Protein AF-A0A7L4QVU1-F1 (afdb_monomer_lite)

Radius of gyration: 18.7 Å; chains: 1; bounding box: 44×32×54 Å

Sequence (161 aa):
MEEHNIVLDGDIIIGNHSDIRYGLITNSAILGERVEVTGDIKAGSDIRIDIWSHIGGTVKTKENAYIGEFVSIDGKLVVKGDLDIGNNVKINGGFEAKGWIVVRNPVPVIAYLFLYLTELLRMGKDEEVEKALSEMFDEEVETIGTTAMIIPNGSKISIDS

Secondary structure (DSSP, 8-state):
----EEE-SSEEEEESSEEE-SEEEESSEEEESSEEE-S-EEESS-EEE-SS-EESS-EEESS-EEE-TT-EESS-EE-SS-EEE-TT-EETT-EE-SS-EEE---HHHHHHHHHHHHHHHHTT-HHHHHHHHHHHH-SPP----SSEEEEESS-EE----

Foldseek 3Di:
DDQAEDAEAAEEEEEAAEEAAHEYHHAEYAEYHNYEYQEEYEHAEEYHDDDAYEYNYEYEYCEEYAHEECHEYCAEYEEEYEYEYEYNYYHNNYYDYNYYYHYDDCVVVVVVVVVVLVVCVVVVVVVVSVVVVCVVPVDDDDDGDPDYHYHDYPYYHDDDD

pLDDT: mean 87.17, std 12.87, range [48.88, 98.31]

Structure (mmCIF, N/CA/C/O backbone):
data_AF-A0A7L4QVU1-F1
#
_entry.id   AF-A0A7L4QVU1-F1
#
loop_
_atom_site.group_PDB
_atom_site.id
_atom_site.type_symbol
_atom_site.label_atom_id
_atom_site.label_alt_id
_atom_site.label_comp_id
_atom_site.label_asym_id
_atom_site.label_entity_id
_atom_site.label_seq_id
_atom_site.pdbx_PDB_ins_code
_atom_site.Cartn_x
_atom_site.Cartn_y
_atom_site.Cartn_z
_atom_site.occupancy
_atom_site.B_iso_or_equiv
_atom_site.auth_seq_id
_atom_site.auth_comp_id
_atom_site.auth_asym_id
_atom_site.auth_atom_id
_atom_site.pdbx_PDB_model_num
ATOM 1 N N . MET A 1 1 ? 15.926 3.327 -24.324 1.00 48.88 1 MET A N 1
ATOM 2 C CA . MET A 1 1 ? 15.264 3.674 -23.055 1.00 48.88 1 MET A CA 1
ATOM 3 C C . MET A 1 1 ? 15.995 2.891 -21.992 1.00 48.88 1 MET A C 1
ATOM 5 O O . MET A 1 1 ? 15.962 1.668 -22.049 1.00 48.88 1 MET A O 1
ATOM 9 N N . GLU A 1 2 ? 16.778 3.567 -21.160 1.00 50.75 2 GLU A N 1
ATOM 10 C CA . GLU A 1 2 ? 17.565 2.904 -20.120 1.00 50.75 2 GLU A CA 1
ATOM 11 C C . GLU A 1 2 ? 16.680 2.751 -18.881 1.00 50.75 2 GLU A C 1
ATOM 13 O O . GLU A 1 2 ? 16.186 3.736 -18.340 1.00 50.75 2 GLU A O 1
ATOM 18 N N . GLU A 1 3 ? 16.417 1.511 -18.466 1.00 55.44 3 GLU A N 1
ATOM 19 C CA . GLU A 1 3 ? 15.718 1.237 -17.209 1.00 55.44 3 GLU A CA 1
ATOM 20 C C . GLU A 1 3 ? 16.677 1.496 -16.033 1.00 55.44 3 GLU A C 1
ATOM 22 O O . GLU A 1 3 ? 17.380 0.594 -15.566 1.00 55.44 3 GLU A O 1
ATOM 27 N N . HIS A 1 4 ? 16.707 2.728 -15.527 1.00 81.81 4 HIS A N 1
ATOM 28 C CA . HIS A 1 4 ? 17.345 3.001 -14.245 1.00 81.81 4 HIS A CA 1
ATOM 29 C C . HIS A 1 4 ? 16.473 2.410 -13.122 1.00 81.81 4 HIS A C 1
ATOM 31 O O . HIS A 1 4 ? 15.331 2.825 -12.920 1.00 81.81 4 HIS A O 1
ATOM 37 N N . ASN A 1 5 ? 16.999 1.417 -12.402 1.00 89.25 5 ASN A N 1
ATOM 38 C CA . ASN A 1 5 ? 16.323 0.760 -11.281 1.00 89.25 5 ASN A CA 1
ATOM 39 C C . ASN A 1 5 ? 17.085 1.032 -9.973 1.00 89.25 5 ASN A C 1
ATOM 41 O O . ASN A 1 5 ? 18.312 0.935 -9.943 1.00 89.25 5 ASN A O 1
ATOM 45 N N . ILE A 1 6 ? 16.360 1.308 -8.890 1.00 91.25 6 ILE A N 1
ATOM 46 C CA . ILE A 1 6 ? 16.859 1.173 -7.517 1.00 91.25 6 ILE A CA 1
ATOM 47 C C . ILE A 1 6 ? 16.806 -0.320 -7.178 1.00 91.25 6 ILE A C 1
ATOM 49 O O . ILE A 1 6 ? 15.768 -0.952 -7.371 1.00 91.25 6 ILE A O 1
ATOM 53 N N . VAL A 1 7 ? 17.918 -0.886 -6.707 1.00 92.94 7 VAL A N 1
ATOM 54 C CA . VAL A 1 7 ? 18.039 -2.319 -6.395 1.00 92.94 7 VAL A CA 1
ATOM 55 C C . VAL A 1 7 ? 18.419 -2.495 -4.930 1.00 92.94 7 VAL A C 1
ATOM 57 O O . VAL A 1 7 ? 19.395 -1.907 -4.467 1.00 92.94 7 VAL A O 1
ATOM 60 N N . LEU A 1 8 ? 17.637 -3.300 -4.216 1.00 90.31 8 LEU A N 1
ATOM 61 C CA . LEU A 1 8 ? 17.771 -3.600 -2.795 1.00 90.31 8 LEU A CA 1
ATOM 62 C C . LEU A 1 8 ? 17.590 -5.108 -2.582 1.00 90.31 8 LEU A C 1
ATOM 64 O O . LEU A 1 8 ? 16.612 -5.682 -3.056 1.00 90.31 8 LEU A O 1
ATOM 68 N N . ASP A 1 9 ? 18.484 -5.738 -1.820 1.00 89.62 9 ASP A N 1
ATOM 69 C CA . ASP A 1 9 ? 18.274 -7.115 -1.338 1.00 89.62 9 ASP A CA 1
ATOM 70 C C . ASP A 1 9 ? 17.252 -7.171 -0.181 1.00 89.62 9 ASP A C 1
ATOM 72 O O . ASP A 1 9 ? 16.714 -8.230 0.132 1.00 89.62 9 ASP A O 1
ATOM 76 N N . GLY A 1 10 ? 16.998 -6.022 0.458 1.00 89.88 10 GLY A N 1
ATOM 77 C CA . GLY A 1 10 ? 16.023 -5.826 1.531 1.00 89.88 10 GLY A CA 1
ATOM 78 C C . GLY A 1 10 ? 14.779 -5.049 1.091 1.00 89.88 10 GLY A C 1
ATOM 79 O O . GLY A 1 10 ? 14.509 -4.880 -0.103 1.00 89.88 10 GLY A O 1
ATOM 80 N N . ASP A 1 11 ? 14.018 -4.583 2.076 1.00 93.00 11 ASP A N 1
ATOM 81 C CA . ASP A 1 11 ? 12.701 -3.961 1.894 1.00 93.00 11 ASP A CA 1
ATOM 82 C C . ASP A 1 11 ? 12.786 -2.465 1.540 1.00 93.00 11 ASP A C 1
ATOM 84 O O . ASP A 1 11 ? 13.792 -1.801 1.811 1.00 93.00 11 ASP A O 1
ATOM 88 N N . ILE A 1 12 ? 11.712 -1.907 0.971 1.00 93.50 12 ILE A N 1
ATOM 89 C CA . ILE A 1 12 ? 11.575 -0.464 0.720 1.00 93.50 12 ILE A CA 1
ATOM 90 C C . ILE A 1 12 ? 10.274 0.105 1.293 1.00 93.50 12 ILE A C 1
ATOM 92 O O . ILE A 1 12 ? 9.193 -0.455 1.114 1.00 93.50 12 ILE A O 1
ATOM 96 N N . ILE A 1 13 ? 10.383 1.260 1.951 1.00 94.00 13 ILE A N 1
ATOM 97 C CA . ILE A 1 13 ? 9.268 2.030 2.499 1.00 94.00 13 ILE A CA 1
ATOM 98 C C . ILE A 1 13 ? 9.347 3.461 1.963 1.00 94.00 13 ILE A C 1
ATOM 100 O O . ILE A 1 13 ? 10.340 4.160 2.162 1.00 94.00 13 ILE A O 1
ATOM 104 N N . ILE A 1 14 ? 8.292 3.908 1.288 1.00 92.81 14 ILE A N 1
ATOM 105 C CA . ILE A 1 14 ? 8.147 5.258 0.731 1.00 92.81 14 ILE A CA 1
ATOM 106 C C . ILE A 1 14 ? 6.959 5.917 1.434 1.00 92.81 14 ILE A C 1
ATOM 108 O O . ILE A 1 14 ? 5.887 5.325 1.473 1.00 92.81 14 ILE A O 1
ATOM 112 N N . GLY A 1 15 ? 7.130 7.122 1.981 1.00 75.50 15 GLY A N 1
ATOM 113 C CA . GLY A 1 15 ? 6.094 7.815 2.750 1.00 75.50 15 GLY A CA 1
ATOM 114 C C . GLY A 1 15 ? 6.205 9.333 2.648 1.00 75.50 15 GLY A C 1
ATOM 115 O O . GLY A 1 15 ? 7.208 9.877 3.084 1.00 75.50 15 GLY A O 1
ATOM 116 N N . ASN A 1 16 ? 5.163 9.996 2.130 1.00 68.31 16 ASN A N 1
ATOM 117 C CA . ASN A 1 16 ? 4.981 11.455 1.987 1.00 68.31 16 ASN A CA 1
ATOM 118 C C . ASN A 1 16 ? 6.072 12.243 1.230 1.00 68.31 16 ASN A C 1
ATOM 120 O O . ASN A 1 16 ? 7.265 12.069 1.406 1.00 68.31 16 ASN A O 1
ATOM 124 N N . HIS A 1 17 ? 5.734 13.310 0.506 1.00 73.81 17 HIS A N 1
ATOM 125 C CA . HIS A 1 17 ? 4.890 13.279 -0.685 1.00 73.81 17 HIS A CA 1
ATOM 126 C C . HIS A 1 17 ? 5.874 13.227 -1.863 1.00 73.81 17 HIS A C 1
ATOM 128 O O . HIS A 1 17 ? 6.725 14.114 -1.937 1.00 73.81 17 HIS A O 1
ATOM 134 N N . SER A 1 18 ? 5.822 12.192 -2.704 1.00 73.81 18 SER A N 1
ATOM 135 C CA . SER A 1 18 ? 7.035 11.626 -3.320 1.00 73.81 18 SER A CA 1
ATOM 136 C C . SER A 1 18 ? 6.951 11.445 -4.839 1.00 73.81 18 SER A C 1
ATOM 138 O O . SER A 1 18 ? 5.988 10.872 -5.320 1.00 73.81 18 SER A O 1
ATOM 140 N N . ASP A 1 19 ? 7.991 11.820 -5.591 1.00 74.44 19 ASP A N 1
ATOM 141 C CA . ASP A 1 19 ? 8.155 11.504 -7.032 1.00 74.44 19 ASP A CA 1
ATOM 142 C C . ASP A 1 19 ? 9.472 10.738 -7.269 1.00 74.44 19 ASP A C 1
ATOM 144 O O . ASP A 1 19 ? 10.543 11.245 -6.945 1.00 74.44 19 ASP A O 1
ATOM 148 N N . ILE A 1 20 ? 9.417 9.506 -7.783 1.00 80.75 20 ILE A N 1
ATOM 149 C CA . ILE A 1 20 ? 10.547 8.568 -7.878 1.00 80.75 20 ILE A CA 1
ATOM 150 C C . ILE A 1 20 ? 10.666 8.032 -9.311 1.00 80.75 20 ILE A C 1
ATOM 152 O O . ILE A 1 20 ? 9.994 7.084 -9.719 1.00 80.75 20 ILE A O 1
ATOM 156 N N . ARG A 1 21 ? 11.574 8.619 -10.097 1.00 83.62 21 ARG A N 1
ATOM 157 C CA . ARG A 1 21 ? 11.677 8.384 -11.553 1.00 83.62 21 ARG A CA 1
ATOM 158 C C . ARG A 1 21 ? 12.520 7.169 -11.959 1.00 83.62 21 ARG A C 1
ATOM 160 O O . ARG A 1 21 ? 13.238 7.197 -12.955 1.00 83.62 21 ARG A O 1
ATOM 167 N N . TYR A 1 22 ? 12.441 6.112 -11.156 1.00 88.25 22 TYR A N 1
ATOM 168 C CA . TYR A 1 22 ? 13.204 4.869 -11.285 1.00 88.25 22 TYR A CA 1
ATOM 169 C C . TYR A 1 22 ? 12.265 3.665 -11.183 1.00 88.25 22 TYR A C 1
ATOM 171 O O . TYR A 1 22 ? 11.200 3.746 -10.572 1.00 88.25 22 TYR A O 1
ATOM 179 N N . GLY A 1 23 ? 12.678 2.524 -11.738 1.00 92.25 23 GLY A N 1
ATOM 180 C CA . GLY A 1 23 ? 12.110 1.234 -11.340 1.00 92.25 23 GLY A CA 1
ATOM 181 C C . GLY A 1 23 ? 12.582 0.826 -9.940 1.00 92.25 23 GLY A C 1
ATOM 182 O O . GLY A 1 23 ? 13.614 1.301 -9.467 1.00 92.25 23 GLY A O 1
ATOM 183 N N . LEU A 1 24 ? 11.844 -0.062 -9.277 1.00 95.19 24 LEU A N 1
ATOM 184 C CA . LEU A 1 24 ? 12.165 -0.587 -7.948 1.00 95.19 24 LEU A CA 1
ATOM 185 C C . LEU A 1 24 ? 12.344 -2.107 -8.025 1.00 95.19 24 LEU A C 1
ATOM 187 O O . LEU A 1 24 ? 11.449 -2.811 -8.492 1.00 95.19 24 LEU A O 1
ATOM 191 N N . ILE A 1 25 ? 13.475 -2.618 -7.541 1.00 95.94 25 ILE A N 1
ATOM 192 C CA . ILE A 1 25 ? 13.756 -4.049 -7.370 1.00 95.94 25 ILE A CA 1
ATOM 193 C C . ILE A 1 25 ? 14.123 -4.264 -5.898 1.00 95.94 25 ILE A C 1
ATOM 195 O O . ILE A 1 25 ? 15.078 -3.665 -5.413 1.00 95.94 25 ILE A O 1
ATOM 199 N N . THR A 1 26 ? 13.333 -5.056 -5.173 1.00 95.31 26 THR A N 1
ATOM 200 C CA . THR A 1 26 ? 13.347 -5.094 -3.695 1.00 95.31 26 THR A CA 1
ATOM 201 C C . THR A 1 26 ? 12.809 -6.426 -3.161 1.00 95.31 26 THR A C 1
ATOM 203 O O . THR A 1 26 ? 12.216 -7.199 -3.921 1.00 95.31 26 THR A O 1
ATOM 206 N N . ASN A 1 27 ? 12.989 -6.707 -1.867 1.00 94.81 27 ASN A N 1
ATOM 207 C CA . ASN A 1 27 ? 12.311 -7.815 -1.196 1.00 94.81 27 ASN A CA 1
ATOM 208 C C . ASN A 1 27 ? 10.800 -7.537 -1.082 1.00 94.81 27 ASN A C 1
ATOM 210 O O . ASN A 1 27 ? 10.055 -8.012 -1.936 1.00 94.81 27 ASN A O 1
ATOM 214 N N . SER A 1 28 ? 10.343 -6.744 -0.109 1.00 94.50 28 SER A N 1
ATOM 215 C CA . SER A 1 28 ? 8.961 -6.237 -0.034 1.00 94.50 28 SER A CA 1
ATOM 216 C C . SER A 1 28 ? 8.899 -4.717 -0.229 1.00 94.50 28 SER A C 1
ATOM 218 O O . SER A 1 28 ? 9.895 -4.016 -0.040 1.00 94.50 28 SER A O 1
ATOM 220 N N . ALA A 1 29 ? 7.734 -4.195 -0.629 1.00 95.25 29 ALA A N 1
ATOM 221 C CA . ALA A 1 29 ? 7.544 -2.763 -0.877 1.00 95.25 29 ALA A CA 1
ATOM 222 C C . ALA A 1 29 ? 6.289 -2.203 -0.195 1.00 95.25 29 ALA A C 1
ATOM 224 O O . ALA A 1 29 ? 5.188 -2.711 -0.400 1.00 95.25 29 ALA A O 1
ATOM 225 N N . ILE A 1 30 ? 6.449 -1.108 0.551 1.00 95.62 30 ILE A N 1
ATOM 226 C CA . ILE A 1 30 ? 5.367 -0.358 1.200 1.00 95.62 30 ILE A CA 1
ATOM 227 C C . ILE A 1 30 ? 5.405 1.087 0.686 1.00 95.62 30 ILE A C 1
ATOM 229 O O . ILE A 1 30 ? 6.362 1.818 0.929 1.00 95.62 30 ILE A O 1
ATOM 233 N N . LEU A 1 31 ? 4.380 1.505 -0.055 1.00 95.12 31 LEU A N 1
ATOM 234 C CA . LEU A 1 31 ? 4.253 2.844 -0.639 1.00 95.12 31 LEU A CA 1
ATOM 235 C C . LEU A 1 31 ? 3.112 3.609 0.049 1.00 95.12 31 LEU A C 1
ATOM 237 O O . LEU A 1 31 ? 2.016 3.070 0.207 1.00 95.12 31 LEU A O 1
ATOM 241 N N . GLY A 1 32 ? 3.378 4.860 0.431 1.00 83.44 32 GLY A N 1
ATOM 242 C CA . GLY A 1 32 ? 2.496 5.717 1.221 1.00 83.44 32 GLY A CA 1
ATOM 243 C C . GLY A 1 32 ? 2.596 7.207 0.867 1.00 83.44 32 GLY A C 1
ATOM 244 O O . GLY A 1 32 ? 3.667 7.736 0.578 1.00 83.44 32 GLY A O 1
ATOM 245 N N . GLU A 1 33 ? 1.457 7.896 0.953 1.00 75.06 33 GLU A N 1
ATOM 246 C CA . GLU A 1 33 ? 1.259 9.350 0.809 1.00 75.06 33 GLU A CA 1
ATOM 247 C C . GLU A 1 33 ? 1.876 10.036 -0.432 1.00 75.06 33 GLU A C 1
ATOM 249 O O . GLU A 1 33 ? 3.037 10.437 -0.452 1.00 75.06 33 GLU A O 1
ATOM 254 N N . ARG A 1 34 ? 1.016 10.313 -1.423 1.00 71.62 34 ARG A N 1
ATOM 255 C CA . ARG A 1 34 ? 1.267 11.053 -2.678 1.00 71.62 34 ARG A CA 1
ATOM 256 C C . ARG A 1 34 ? 2.485 10.569 -3.473 1.00 71.62 34 ARG A C 1
ATOM 258 O O . ARG A 1 34 ? 3.326 11.382 -3.843 1.00 71.62 34 ARG A O 1
ATOM 265 N N . VAL A 1 35 ? 2.579 9.264 -3.717 1.00 77.06 35 VAL A N 1
ATOM 266 C CA . VAL A 1 35 ? 3.679 8.665 -4.486 1.00 77.06 35 VAL A CA 1
ATOM 267 C C . VAL A 1 35 ? 3.408 8.711 -5.993 1.00 77.06 35 VAL A C 1
ATOM 269 O O . VAL A 1 35 ? 2.359 8.267 -6.453 1.00 77.06 35 VAL A O 1
ATOM 272 N N . GLU A 1 36 ? 4.392 9.156 -6.764 1.00 80.50 36 GLU A N 1
ATOM 273 C CA . GLU A 1 36 ? 4.522 8.966 -8.207 1.00 80.50 36 GLU A CA 1
ATOM 274 C C . GLU A 1 36 ? 5.780 8.117 -8.478 1.00 80.50 36 GLU A C 1
ATOM 276 O O . GLU A 1 36 ? 6.863 8.454 -8.005 1.00 80.50 36 GLU A O 1
ATOM 281 N N . VAL A 1 37 ? 5.661 6.989 -9.187 1.00 93.44 37 VAL A N 1
ATOM 282 C CA . VAL A 1 37 ? 6.794 6.125 -9.587 1.00 93.44 37 VAL A CA 1
ATOM 283 C C . VAL A 1 37 ? 6.707 5.866 -11.083 1.00 93.44 37 VAL A C 1
ATOM 285 O O . VAL A 1 37 ? 5.763 5.226 -11.534 1.00 93.44 37 VAL A O 1
ATOM 288 N N . THR A 1 38 ? 7.677 6.316 -11.880 1.00 91.88 38 THR A N 1
ATOM 289 C CA . THR A 1 38 ? 7.582 6.167 -13.349 1.00 91.88 38 THR A CA 1
ATOM 290 C C . THR A 1 38 ? 8.021 4.796 -13.866 1.00 91.88 38 THR A C 1
ATOM 292 O O . TH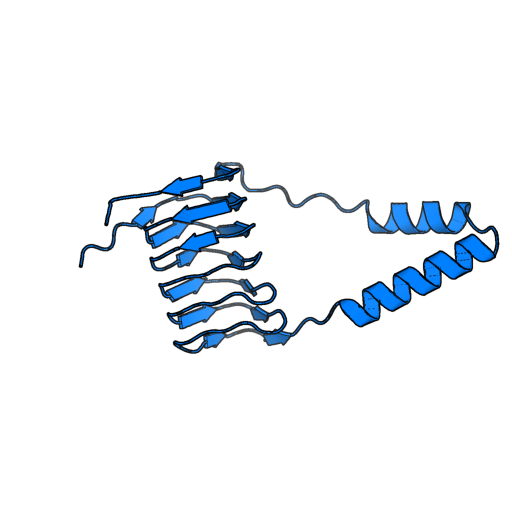R A 1 38 ? 7.654 4.421 -14.979 1.00 91.88 38 THR A O 1
ATOM 295 N N . GLY A 1 39 ? 8.803 4.044 -13.086 1.00 91.62 39 GLY A N 1
ATOM 296 C CA . GLY A 1 39 ? 9.356 2.751 -13.487 1.00 91.62 39 GLY A CA 1
ATOM 297 C C . GLY A 1 39 ? 8.543 1.527 -13.051 1.00 91.62 39 GLY A C 1
ATOM 298 O O . GLY A 1 39 ? 7.550 1.610 -12.332 1.00 91.62 39 GLY A O 1
ATOM 299 N N . ASP A 1 40 ? 8.995 0.356 -13.502 1.00 95.38 40 ASP A N 1
ATOM 300 C CA . ASP A 1 40 ? 8.493 -0.953 -13.068 1.00 95.38 40 ASP A CA 1
ATOM 301 C C . ASP A 1 40 ? 8.770 -1.191 -11.570 1.00 95.38 40 ASP A C 1
ATOM 303 O O . ASP A 1 40 ? 9.886 -0.952 -11.113 1.00 95.38 40 ASP A O 1
ATOM 307 N N . ILE A 1 41 ? 7.816 -1.764 -10.830 1.00 97.25 41 ILE A N 1
ATOM 308 C CA . ILE A 1 41 ? 8.024 -2.228 -9.445 1.00 97.25 41 ILE A CA 1
ATOM 309 C C . ILE A 1 41 ? 8.079 -3.757 -9.448 1.00 97.25 41 ILE A C 1
ATOM 311 O O . ILE A 1 41 ? 7.168 -4.411 -9.953 1.00 97.25 41 ILE A O 1
ATOM 315 N N . LYS A 1 42 ? 9.151 -4.338 -8.906 1.00 97.44 42 LYS A N 1
ATOM 316 C CA . LYS A 1 42 ? 9.465 -5.774 -8.933 1.00 97.44 42 LYS A CA 1
ATOM 317 C C . LYS A 1 42 ? 9.864 -6.232 -7.519 1.00 97.44 42 LYS A C 1
ATOM 319 O O . LYS A 1 42 ? 11.022 -6.094 -7.129 1.00 97.44 42 LYS A O 1
ATOM 324 N N . ALA A 1 43 ? 8.915 -6.779 -6.763 1.00 96.81 43 ALA A N 1
ATOM 325 C CA . ALA A 1 43 ? 9.144 -7.298 -5.413 1.00 96.81 43 ALA A CA 1
ATOM 326 C C . ALA A 1 43 ? 9.371 -8.822 -5.403 1.00 96.81 43 ALA A C 1
ATOM 328 O O . ALA A 1 43 ? 8.744 -9.575 -6.158 1.00 96.81 43 ALA A O 1
ATOM 329 N N . GLY A 1 44 ? 10.274 -9.280 -4.535 1.00 95.19 44 GLY A N 1
ATOM 330 C CA . GLY A 1 44 ? 10.478 -10.694 -4.214 1.00 95.19 44 GLY A CA 1
ATOM 331 C C . GLY A 1 44 ? 9.438 -11.271 -3.247 1.00 95.19 44 GLY A C 1
ATOM 332 O O . GLY A 1 44 ? 9.275 -12.486 -3.230 1.00 95.19 44 GLY A O 1
ATOM 333 N N . SER A 1 45 ? 8.750 -10.401 -2.509 1.00 95.06 45 SER A N 1
ATOM 334 C CA . SER A 1 45 ? 7.737 -10.648 -1.481 1.00 95.06 45 SER A CA 1
ATOM 335 C C . SER A 1 45 ? 6.569 -9.651 -1.664 1.00 95.06 45 SER A C 1
ATOM 337 O O . SER A 1 45 ? 6.386 -9.104 -2.757 1.00 95.06 45 SER A O 1
ATOM 339 N N . ASP A 1 46 ? 5.762 -9.423 -0.630 1.00 96.31 46 ASP A N 1
ATOM 340 C CA . ASP A 1 46 ? 4.538 -8.614 -0.665 1.00 96.31 46 ASP A CA 1
ATOM 341 C C . ASP A 1 46 ? 4.727 -7.154 -1.137 1.00 96.31 46 ASP A C 1
ATOM 343 O O . ASP A 1 46 ? 5.772 -6.522 -0.947 1.00 96.31 46 ASP A O 1
ATOM 347 N N . ILE A 1 47 ? 3.659 -6.596 -1.718 1.00 97.81 47 ILE A N 1
ATOM 348 C CA . ILE A 1 47 ? 3.539 -5.179 -2.098 1.00 97.81 47 ILE A CA 1
ATOM 349 C C . ILE A 1 47 ? 2.312 -4.550 -1.422 1.00 97.81 47 ILE A C 1
ATOM 351 O O . ILE A 1 47 ? 1.213 -5.093 -1.500 1.00 97.81 47 ILE A O 1
ATOM 355 N N . ARG A 1 48 ? 2.473 -3.371 -0.813 1.00 97.25 48 ARG A N 1
ATOM 356 C CA . ARG A 1 48 ? 1.415 -2.563 -0.176 1.00 97.25 48 ARG A CA 1
ATOM 357 C C . ARG A 1 48 ? 1.483 -1.127 -0.746 1.00 97.25 48 ARG A C 1
ATOM 359 O O . ARG A 1 48 ? 2.564 -0.546 -0.731 1.00 97.25 48 ARG A O 1
ATOM 366 N N . ILE A 1 49 ? 0.397 -0.558 -1.295 1.00 96.94 49 ILE A N 1
ATOM 367 C CA . ILE A 1 49 ? 0.409 0.769 -1.976 1.00 96.94 49 ILE A CA 1
ATOM 368 C C . ILE A 1 49 ? -0.820 1.630 -1.638 1.00 96.94 49 ILE A C 1
ATOM 370 O O . ILE A 1 49 ? -1.931 1.235 -1.976 1.00 96.94 49 ILE A O 1
ATOM 374 N N . ASP A 1 50 ? -0.611 2.847 -1.116 1.00 89.06 50 ASP A N 1
ATOM 375 C CA . ASP A 1 50 ? -1.517 4.016 -1.247 1.00 89.06 50 ASP A CA 1
ATOM 376 C C . ASP A 1 50 ? -0.700 5.329 -1.033 1.00 89.06 50 ASP A C 1
ATOM 378 O O . ASP A 1 50 ? 0.520 5.275 -1.166 1.00 89.06 50 ASP A O 1
ATOM 382 N N . ILE A 1 51 ? -1.155 6.564 -0.756 1.00 78.50 51 ILE A N 1
ATOM 383 C CA . ILE A 1 51 ? -2.469 7.250 -0.755 1.00 78.50 51 ILE A CA 1
ATOM 384 C C . ILE A 1 51 ? -2.265 8.599 -1.474 1.00 78.50 51 ILE A C 1
ATOM 386 O O . ILE A 1 51 ? -1.625 9.495 -0.923 1.00 78.50 51 ILE A O 1
ATOM 390 N N . TRP A 1 52 ? -2.715 8.837 -2.703 1.00 73.62 52 TRP A N 1
ATOM 391 C CA . TRP A 1 52 ? -3.274 7.918 -3.701 1.00 73.62 52 TRP A CA 1
ATOM 392 C C . TRP A 1 52 ? -2.305 7.949 -4.881 1.00 73.62 52 TRP A C 1
ATOM 394 O O . TRP A 1 52 ? -2.030 9.020 -5.428 1.00 73.62 52 TRP A O 1
ATOM 404 N N . SER A 1 53 ? -1.701 6.807 -5.188 1.00 87.06 53 SER A N 1
ATOM 405 C CA . SER A 1 53 ? -0.424 6.765 -5.912 1.00 87.06 53 SER A CA 1
ATOM 406 C C . SER A 1 53 ? -0.581 6.618 -7.426 1.00 87.06 53 SER A C 1
ATOM 408 O O . SER A 1 53 ? -1.532 5.989 -7.894 1.00 87.06 53 SER A O 1
ATOM 410 N N . HIS A 1 54 ? 0.376 7.149 -8.192 1.00 96.56 54 HIS A N 1
ATOM 411 C CA . HIS A 1 54 ? 0.499 6.942 -9.639 1.00 96.56 54 HIS A CA 1
ATOM 412 C C . HIS A 1 54 ? 1.749 6.115 -9.966 1.00 96.56 54 HIS A C 1
ATOM 414 O O . HIS A 1 54 ? 2.862 6.512 -9.632 1.00 96.56 54 HIS A O 1
ATOM 420 N N . ILE A 1 55 ? 1.579 4.968 -10.626 1.00 97.00 55 ILE A N 1
ATOM 421 C CA . ILE A 1 55 ? 2.678 4.098 -11.059 1.00 97.00 55 ILE A CA 1
ATOM 422 C C . ILE A 1 55 ? 2.687 4.020 -12.591 1.00 97.00 55 ILE A C 1
ATOM 424 O O . ILE A 1 55 ? 1.821 3.380 -13.183 1.00 97.00 55 ILE A O 1
ATOM 428 N N . GLY A 1 56 ? 3.669 4.648 -13.238 1.00 94.50 56 GLY A N 1
ATOM 429 C CA . GLY A 1 56 ? 3.836 4.649 -14.697 1.00 94.50 56 GLY A CA 1
ATOM 430 C C . GLY A 1 56 ? 4.239 3.283 -15.274 1.00 94.50 56 GLY A C 1
ATOM 431 O O . GLY A 1 56 ? 3.885 2.946 -16.404 1.00 94.50 56 GLY A O 1
ATOM 432 N N . GLY A 1 57 ? 4.963 2.473 -14.496 1.00 94.00 57 GLY A N 1
ATOM 433 C CA . GLY A 1 57 ? 5.416 1.142 -14.901 1.00 94.00 57 GLY A CA 1
ATOM 434 C C . GLY A 1 57 ? 4.472 -0.003 -14.524 1.00 94.00 57 GLY A C 1
ATOM 435 O O . GLY A 1 57 ? 3.343 0.181 -14.072 1.00 94.00 57 GLY A O 1
ATOM 436 N N . THR A 1 58 ? 4.947 -1.234 -14.719 1.00 97.06 58 THR A N 1
ATOM 437 C CA . THR A 1 58 ? 4.252 -2.464 -14.319 1.00 97.06 58 THR A CA 1
ATOM 438 C C . THR A 1 58 ? 4.656 -2.885 -12.908 1.00 97.06 58 THR A C 1
ATOM 440 O O . THR A 1 58 ? 5.840 -3.059 -12.624 1.00 97.06 58 THR A O 1
ATOM 443 N N . VAL A 1 59 ? 3.667 -3.152 -12.057 1.00 98.25 59 VAL A N 1
ATOM 444 C CA . VAL A 1 59 ? 3.842 -3.685 -10.699 1.00 98.25 59 VAL A CA 1
ATOM 445 C C . VAL A 1 59 ? 3.831 -5.217 -10.735 1.00 98.25 59 VAL A C 1
ATOM 447 O O . VAL A 1 59 ? 2.939 -5.825 -11.330 1.00 98.25 59 VAL A O 1
ATOM 450 N N . LYS A 1 60 ? 4.828 -5.858 -10.117 1.00 98.25 60 LYS A N 1
ATOM 451 C CA . LYS A 1 60 ? 5.007 -7.316 -10.071 1.00 98.25 60 LYS A CA 1
ATOM 452 C C . LYS A 1 60 ? 5.449 -7.770 -8.678 1.00 98.25 60 LYS A C 1
ATOM 454 O O . LYS A 1 60 ? 6.460 -7.285 -8.178 1.00 98.25 60 LYS A O 1
ATOM 459 N N . THR A 1 61 ? 4.763 -8.756 -8.110 1.00 97.38 61 THR A N 1
ATOM 460 C CA . THR A 1 61 ? 5.175 -9.477 -6.890 1.00 97.38 61 THR A CA 1
ATOM 461 C C . THR A 1 61 ? 5.168 -10.993 -7.123 1.00 97.38 61 THR A C 1
ATOM 463 O O . THR A 1 61 ? 4.465 -11.493 -8.008 1.00 97.38 61 THR A O 1
ATOM 466 N N . LYS A 1 62 ? 5.985 -11.726 -6.355 1.00 97.19 62 LYS A N 1
ATOM 467 C CA . LYS A 1 62 ? 5.948 -13.197 -6.257 1.00 97.19 62 LYS A CA 1
ATOM 468 C C . LYS A 1 62 ? 4.990 -13.718 -5.182 1.00 97.19 62 LYS A C 1
ATOM 470 O O . LYS A 1 62 ? 4.657 -14.894 -5.228 1.00 97.19 62 LYS A O 1
ATOM 475 N N . GLU A 1 63 ? 4.540 -12.848 -4.288 1.00 96.94 63 GLU A N 1
ATOM 476 C CA . GLU A 1 63 ? 3.621 -13.157 -3.197 1.00 96.94 63 GLU A CA 1
ATOM 477 C C . GLU A 1 63 ? 2.383 -12.250 -3.346 1.00 96.94 63 GLU A C 1
ATOM 479 O O . GLU A 1 63 ? 1.822 -12.179 -4.451 1.00 96.94 63 GLU A O 1
ATOM 484 N N . ASN A 1 64 ? 1.932 -11.577 -2.285 1.00 97.50 64 ASN A N 1
ATOM 485 C CA . ASN A 1 64 ? 0.633 -10.903 -2.230 1.00 97.50 64 ASN A CA 1
ATOM 486 C C . ASN A 1 64 ? 0.714 -9.410 -2.580 1.00 97.50 64 ASN A C 1
ATOM 488 O O . ASN A 1 64 ? 1.762 -8.765 -2.482 1.00 97.50 64 ASN A O 1
ATOM 492 N N . ALA A 1 65 ? -0.420 -8.832 -2.975 1.00 97.62 65 ALA A N 1
ATOM 493 C CA . ALA A 1 65 ? -0.537 -7.401 -3.240 1.00 97.62 65 ALA A CA 1
ATOM 494 C C . ALA A 1 65 ? -1.741 -6.790 -2.518 1.00 97.62 65 ALA A C 1
ATOM 496 O O . ALA A 1 65 ? -2.853 -7.300 -2.616 1.00 97.62 65 ALA A O 1
ATOM 497 N N . TYR A 1 66 ? -1.519 -5.653 -1.863 1.00 96.62 66 TYR A N 1
ATOM 498 C CA . TYR A 1 66 ? -2.536 -4.840 -1.204 1.00 96.62 66 TYR A CA 1
ATOM 499 C C . TYR A 1 66 ? -2.549 -3.460 -1.866 1.00 96.62 66 TYR A C 1
ATOM 501 O O . TYR A 1 66 ? -1.645 -2.648 -1.653 1.00 96.62 66 TYR A O 1
ATOM 509 N N . ILE A 1 67 ? -3.552 -3.205 -2.703 1.00 96.44 67 ILE A N 1
ATOM 510 C CA . ILE A 1 67 ? -3.688 -1.957 -3.459 1.00 96.44 67 ILE A CA 1
ATOM 511 C C . ILE A 1 67 ? -4.807 -1.128 -2.831 1.00 96.44 67 ILE A C 1
ATOM 513 O O . ILE A 1 67 ? -5.962 -1.549 -2.833 1.00 96.44 67 ILE A O 1
ATOM 517 N N . GLY A 1 68 ? -4.455 0.029 -2.272 1.00 93.31 68 GLY A N 1
ATOM 518 C CA . GLY A 1 68 ? -5.368 0.943 -1.589 1.00 93.31 68 GLY A CA 1
ATOM 519 C C . GLY A 1 68 ? -6.344 1.666 -2.520 1.00 93.31 68 GLY A C 1
ATOM 520 O O . GLY A 1 68 ? -6.487 1.321 -3.692 1.00 93.31 68 GLY A O 1
ATOM 521 N N . GLU A 1 69 ? -7.078 2.645 -1.998 1.00 90.62 69 GLU A N 1
ATOM 522 C CA . GLU A 1 69 ? -8.174 3.272 -2.743 1.00 90.62 69 GLU A CA 1
ATOM 523 C C . GLU A 1 69 ? -7.676 4.354 -3.710 1.00 90.62 69 GLU A C 1
ATOM 525 O O . GLU A 1 69 ? -6.780 5.134 -3.408 1.00 90.62 69 GLU A O 1
ATOM 530 N N . PHE A 1 70 ? -8.309 4.464 -4.880 1.00 92.62 70 PHE A N 1
ATOM 531 C CA . PHE A 1 70 ? -7.993 5.467 -5.913 1.00 92.62 70 PHE A CA 1
ATOM 532 C C . PHE A 1 70 ? -6.584 5.376 -6.552 1.00 92.62 70 PHE A C 1
ATOM 534 O O . PHE A 1 70 ? -6.266 6.207 -7.407 1.00 92.62 70 PHE A O 1
ATOM 541 N N . VAL A 1 71 ? -5.768 4.366 -6.219 1.00 95.81 71 VAL A N 1
ATOM 542 C CA . VAL A 1 71 ? -4.459 4.097 -6.855 1.00 95.81 71 VAL A CA 1
ATOM 543 C C . VAL A 1 71 ? -4.591 3.949 -8.379 1.00 95.81 71 VAL A C 1
ATOM 545 O O . VAL A 1 71 ? -5.523 3.313 -8.878 1.00 95.81 71 VAL A O 1
ATOM 548 N N . SER A 1 72 ? -3.631 4.496 -9.131 1.00 97.56 72 SER A N 1
ATOM 549 C CA . SER A 1 72 ? -3.548 4.390 -10.592 1.00 97.56 72 SER A CA 1
ATOM 550 C C . SER A 1 72 ? -2.239 3.734 -11.031 1.00 97.56 72 SER A C 1
ATOM 552 O O . SER A 1 72 ? -1.160 4.205 -10.688 1.00 97.56 72 SER A O 1
ATOM 554 N N . ILE A 1 73 ? -2.330 2.686 -11.847 1.00 98.06 73 ILE A N 1
ATOM 555 C CA . ILE A 1 73 ? -1.198 1.985 -12.466 1.00 98.06 73 ILE A CA 1
ATOM 556 C C . ILE A 1 73 ? -1.373 2.049 -13.989 1.00 98.06 73 ILE A C 1
ATOM 558 O O . ILE A 1 73 ? -2.409 1.631 -14.506 1.00 98.06 73 ILE A O 1
ATOM 562 N N . ASP A 1 74 ? -0.378 2.549 -14.717 1.00 98.00 74 ASP A N 1
ATOM 563 C CA . ASP A 1 74 ? -0.417 2.636 -16.182 1.00 98.00 74 ASP A CA 1
ATOM 564 C C . ASP A 1 74 ? 0.044 1.341 -16.857 1.00 98.00 74 ASP A C 1
ATOM 566 O O . ASP A 1 74 ? -0.528 0.921 -17.867 1.00 98.00 74 ASP A O 1
ATOM 570 N N . GLY A 1 75 ? 1.032 0.665 -16.268 1.00 96.38 75 GLY A N 1
ATOM 571 C CA . GLY A 1 75 ? 1.429 -0.678 -16.667 1.00 96.38 75 GLY A CA 1
ATOM 572 C C . GLY A 1 75 ? 0.432 -1.755 -16.231 1.00 96.38 75 GLY A C 1
ATOM 573 O O . GLY A 1 75 ? -0.759 -1.518 -16.014 1.00 96.38 75 GLY A O 1
ATOM 574 N N . LYS A 1 76 ? 0.927 -2.989 -16.111 1.00 97.62 76 LYS A N 1
ATOM 575 C CA . LYS A 1 76 ? 0.146 -4.105 -15.554 1.00 97.62 76 LYS A CA 1
ATOM 576 C C . LYS A 1 76 ? 0.300 -4.206 -14.037 1.00 97.62 76 LYS A C 1
ATOM 578 O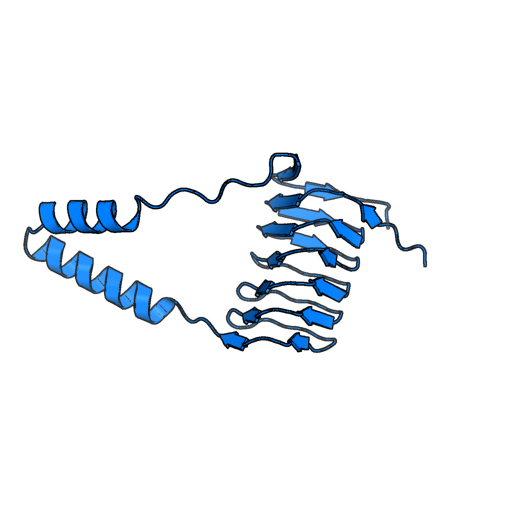 O . LYS A 1 76 ? 1.267 -3.706 -13.468 1.00 97.62 76 LYS A O 1
ATOM 583 N N . LEU A 1 77 ? -0.609 -4.938 -13.404 1.00 98.31 77 LEU A N 1
ATOM 584 C CA . LEU A 1 77 ? -0.413 -5.495 -12.063 1.00 98.31 77 LEU A CA 1
ATOM 585 C C . LEU A 1 77 ? -0.322 -7.023 -12.173 1.00 98.31 77 LEU A C 1
ATOM 587 O O . LEU A 1 77 ? -1.224 -7.650 -12.724 1.00 98.31 77 LEU A O 1
ATOM 591 N N . VAL A 1 78 ? 0.762 -7.627 -11.685 1.00 98.31 78 VAL A N 1
ATOM 592 C CA . VAL A 1 78 ? 0.976 -9.083 -11.721 1.00 98.31 78 VAL A CA 1
ATOM 593 C C . VAL A 1 78 ? 1.271 -9.600 -10.316 1.00 98.31 78 VAL A C 1
ATOM 595 O O . VAL A 1 78 ? 2.301 -9.273 -9.730 1.00 98.31 78 VAL A O 1
ATOM 598 N N . VAL A 1 79 ? 0.371 -10.435 -9.806 1.00 98.25 79 VAL A N 1
ATOM 599 C CA . VAL A 1 79 ? 0.368 -10.981 -8.443 1.00 98.25 79 VAL A CA 1
ATOM 600 C C . VAL A 1 79 ? 0.393 -12.507 -8.524 1.00 98.25 79 VAL A C 1
ATOM 602 O O . VAL A 1 79 ? -0.235 -13.100 -9.410 1.00 98.25 79 VAL A O 1
ATOM 605 N N . LYS A 1 80 ? 1.158 -13.159 -7.646 1.00 97.69 80 LYS A N 1
ATOM 606 C CA . LYS A 1 80 ? 1.330 -14.623 -7.647 1.00 97.69 80 LYS A CA 1
ATOM 607 C C . LYS A 1 80 ? 0.741 -15.301 -6.406 1.00 97.69 80 LYS A C 1
ATOM 609 O O . LYS A 1 80 ? 0.321 -16.448 -6.530 1.00 97.69 80 LYS A O 1
ATOM 614 N N . GLY A 1 81 ? 0.627 -14.582 -5.294 1.00 96.44 81 GLY A N 1
ATOM 615 C CA . GLY A 1 81 ? -0.288 -14.874 -4.194 1.00 96.44 81 GLY A CA 1
ATOM 616 C C . GLY A 1 81 ? -1.647 -14.194 -4.390 1.00 96.44 81 GLY A C 1
ATOM 617 O O . GLY A 1 81 ? -2.131 -14.057 -5.525 1.00 96.44 81 GLY A O 1
ATOM 618 N N . ASP A 1 82 ? -2.243 -13.770 -3.279 1.00 97.25 82 ASP A N 1
ATOM 619 C CA . ASP A 1 82 ? -3.555 -13.123 -3.207 1.00 97.25 82 ASP A CA 1
ATOM 620 C C . ASP A 1 82 ? -3.475 -11.612 -3.520 1.00 97.25 82 ASP A C 1
ATOM 622 O O . ASP A 1 82 ? -2.457 -10.951 -3.294 1.00 97.25 82 ASP A O 1
ATOM 626 N N . LEU A 1 83 ? -4.564 -11.053 -4.054 1.00 97.31 83 LEU A N 1
ATOM 627 C CA . LEU A 1 83 ? -4.728 -9.629 -4.359 1.00 97.31 83 LEU A CA 1
ATOM 628 C C . LEU A 1 83 ? -5.880 -9.045 -3.539 1.00 97.31 83 LEU A C 1
ATOM 630 O O . LEU A 1 83 ? -7.046 -9.345 -3.789 1.00 97.31 83 LEU A O 1
ATOM 634 N N . ASP A 1 84 ? -5.560 -8.144 -2.622 1.00 95.56 84 ASP A N 1
ATOM 635 C CA . ASP A 1 84 ? -6.530 -7.279 -1.966 1.00 95.56 84 ASP A CA 1
ATOM 636 C C . ASP A 1 84 ? -6.560 -5.907 -2.661 1.00 95.56 84 ASP A C 1
ATOM 638 O O . ASP A 1 84 ? -5.512 -5.306 -2.920 1.00 95.56 84 ASP A O 1
ATOM 642 N N . ILE A 1 85 ? -7.755 -5.428 -3.010 1.00 94.56 85 ILE A N 1
ATOM 643 C CA . ILE A 1 85 ? -7.948 -4.211 -3.803 1.00 94.56 85 ILE A CA 1
ATOM 644 C C . ILE A 1 85 ? -9.054 -3.313 -3.224 1.00 94.56 85 ILE A C 1
ATOM 646 O O . ILE A 1 85 ? -10.170 -3.754 -2.932 1.00 94.56 85 ILE A O 1
ATOM 650 N N . GLY A 1 86 ? -8.726 -2.031 -3.056 1.00 91.75 86 GLY A N 1
ATOM 651 C CA . GLY A 1 86 ? -9.627 -0.978 -2.598 1.00 91.75 86 GLY A CA 1
ATOM 652 C C . GLY A 1 86 ? -10.551 -0.436 -3.693 1.00 91.75 86 GLY A C 1
ATOM 653 O O . GLY A 1 86 ? -10.515 -0.846 -4.857 1.00 91.75 86 GLY A O 1
ATOM 654 N N . ASN A 1 87 ? -11.401 0.523 -3.326 1.00 89.12 87 ASN A N 1
ATOM 655 C CA . ASN A 1 87 ? -12.357 1.110 -4.262 1.00 89.12 87 ASN A CA 1
ATOM 656 C C . ASN A 1 87 ? -11.677 2.079 -5.254 1.00 89.12 87 ASN A C 1
ATOM 658 O O . ASN A 1 87 ? -10.694 2.748 -4.944 1.00 89.12 87 ASN A O 1
ATOM 662 N N . ASN A 1 88 ? -12.243 2.189 -6.462 1.00 90.94 88 ASN A N 1
ATOM 663 C CA . ASN A 1 88 ? -11.845 3.139 -7.518 1.00 90.94 88 ASN A CA 1
ATOM 664 C C . ASN A 1 88 ? -10.405 3.017 -8.074 1.00 90.94 88 ASN A C 1
ATOM 666 O O . ASN A 1 88 ? -9.939 3.937 -8.750 1.00 90.94 88 ASN A O 1
ATOM 670 N N . VAL A 1 89 ? -9.722 1.892 -7.844 1.00 94.31 89 VAL A N 1
ATOM 671 C CA . VAL A 1 89 ? -8.396 1.597 -8.420 1.00 94.31 89 VAL A CA 1
ATOM 672 C C . VAL A 1 89 ? -8.450 1.516 -9.951 1.00 94.31 89 VAL A C 1
ATOM 674 O O . VAL A 1 89 ? -9.389 0.961 -10.526 1.00 94.31 89 VAL A O 1
ATOM 677 N N . LYS A 1 90 ? -7.421 2.042 -10.625 1.00 97.00 90 LYS A N 1
ATOM 678 C CA . LYS A 1 90 ? -7.258 2.015 -12.089 1.00 97.00 90 LYS A CA 1
ATOM 679 C C . LYS A 1 90 ? -5.981 1.278 -12.474 1.00 97.00 90 LYS A C 1
ATOM 681 O O . LYS A 1 90 ? -4.922 1.556 -11.923 1.00 97.00 90 LYS A O 1
ATOM 686 N N . ILE A 1 91 ? -6.072 0.359 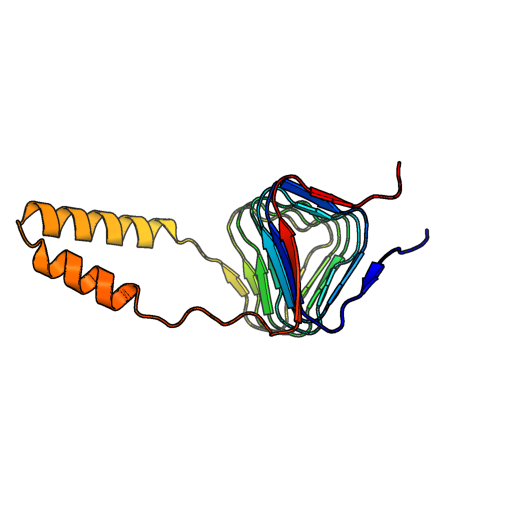-13.436 1.00 97.50 91 ILE A N 1
ATOM 687 C CA . ILE A 1 91 ? -4.930 -0.427 -13.931 1.00 97.50 91 ILE A CA 1
ATOM 688 C C . ILE A 1 91 ? -5.025 -0.489 -15.459 1.00 97.50 91 ILE A C 1
ATOM 690 O O . ILE A 1 91 ? -5.736 -1.334 -16.005 1.00 97.50 91 ILE A O 1
ATOM 694 N N . ASN A 1 92 ? -4.356 0.430 -16.156 1.00 97.62 92 ASN A N 1
ATOM 695 C CA . ASN A 1 92 ? -4.557 0.660 -17.592 1.00 97.62 92 ASN A CA 1
ATOM 696 C C . ASN A 1 92 ? -4.031 -0.499 -18.460 1.00 97.62 92 ASN A C 1
ATOM 698 O O . ASN A 1 92 ? -4.644 -0.830 -19.475 1.00 97.62 92 ASN A O 1
ATOM 702 N N . GLY A 1 93 ? -2.967 -1.191 -18.037 1.00 96.56 93 GLY A N 1
ATOM 703 C CA . GLY A 1 93 ? -2.520 -2.438 -18.666 1.00 96.56 93 GLY A CA 1
ATOM 704 C C . GLY A 1 93 ? -3.370 -3.675 -18.327 1.00 96.56 93 GLY A C 1
ATOM 705 O O . GLY A 1 93 ? -3.170 -4.732 -18.934 1.00 96.56 93 GLY A O 1
ATOM 706 N N . GLY A 1 94 ? -4.298 -3.572 -17.369 1.00 96.31 94 GLY A N 1
ATOM 707 C CA . GLY A 1 94 ? -5.007 -4.701 -16.759 1.00 96.31 94 GLY A CA 1
ATOM 708 C C . GLY A 1 94 ? -4.169 -5.471 -15.726 1.00 96.31 94 GLY A C 1
ATOM 709 O O . GLY A 1 94 ? -2.976 -5.217 -15.547 1.00 96.31 94 GLY A O 1
ATOM 710 N N . PHE A 1 95 ? -4.794 -6.430 -15.036 1.00 96.75 95 PHE A N 1
ATOM 711 C CA . PHE A 1 95 ? -4.161 -7.185 -13.950 1.00 96.75 95 PHE A CA 1
ATOM 712 C C . PHE A 1 95 ? -4.256 -8.710 -14.116 1.00 96.75 95 PHE A C 1
ATOM 714 O O . PHE A 1 95 ? -5.141 -9.230 -14.793 1.00 96.75 95 PHE A O 1
ATOM 721 N N . GLU A 1 96 ? -3.327 -9.423 -13.480 1.00 97.00 96 GLU A N 1
ATOM 722 C CA . GLU A 1 96 ? -3.286 -10.881 -13.357 1.00 97.00 96 GLU A CA 1
ATOM 723 C C . GLU A 1 96 ? -2.985 -11.237 -11.895 1.00 97.00 96 GLU A C 1
ATOM 725 O O . GLU A 1 96 ? -1.898 -10.935 -11.409 1.00 97.00 96 GLU A O 1
ATOM 730 N N . ALA A 1 97 ? -3.915 -11.908 -11.214 1.00 95.94 97 ALA A N 1
ATOM 731 C CA . ALA A 1 97 ? -3.677 -12.559 -9.923 1.00 95.94 97 ALA A CA 1
ATOM 732 C C . ALA A 1 97 ? -3.694 -14.092 -10.090 1.00 95.94 97 ALA A C 1
ATOM 734 O O . ALA A 1 97 ? -4.225 -14.605 -11.084 1.00 95.94 97 ALA A O 1
ATOM 735 N N . LYS A 1 98 ? -3.095 -14.826 -9.144 1.00 95.81 98 LYS A N 1
ATOM 736 C CA . LYS A 1 98 ? -3.134 -16.304 -9.104 1.00 95.81 98 LYS A CA 1
ATOM 737 C C . LYS A 1 98 ? -3.805 -16.867 -7.858 1.00 95.81 98 LYS A C 1
ATOM 739 O O . LYS A 1 98 ? -4.402 -17.937 -7.963 1.00 95.81 98 LYS A O 1
ATOM 744 N N . GLY A 1 99 ? -3.722 -16.161 -6.738 1.00 95.25 99 GLY A N 1
ATOM 745 C CA . GLY A 1 99 ? -4.531 -16.413 -5.558 1.00 95.25 99 GLY A CA 1
ATOM 746 C C . GLY A 1 99 ? -5.926 -15.790 -5.651 1.00 95.25 99 GLY A C 1
ATOM 747 O O . GLY A 1 99 ? -6.446 -15.504 -6.735 1.00 95.25 99 GLY A O 1
ATOM 748 N N . TRP A 1 100 ? -6.535 -15.584 -4.490 1.00 96.25 100 TRP A N 1
ATOM 749 C CA . TRP A 1 100 ? -7.833 -14.948 -4.316 1.00 96.25 100 TRP A CA 1
ATOM 750 C C . TRP A 1 100 ? -7.782 -13.454 -4.637 1.00 96.25 100 TRP A C 1
ATOM 752 O O . TRP A 1 100 ? -6.750 -12.802 -4.494 1.00 96.25 100 TRP A O 1
ATOM 762 N N . ILE A 1 101 ? -8.923 -12.904 -5.055 1.00 94.75 101 ILE A N 1
ATOM 763 C CA . ILE A 1 101 ? -9.113 -11.462 -5.227 1.00 94.75 101 ILE A CA 1
ATOM 764 C C . ILE A 1 101 ? -10.150 -11.012 -4.200 1.00 94.75 101 ILE A C 1
ATOM 766 O O . ILE A 1 101 ? -11.303 -11.447 -4.257 1.00 94.75 101 ILE A O 1
ATOM 770 N N . VAL A 1 102 ? -9.744 -10.152 -3.270 1.00 92.50 102 VAL A N 1
ATOM 771 C CA . VAL A 1 102 ? -10.591 -9.609 -2.202 1.00 92.50 102 VAL A CA 1
ATOM 772 C C . VAL A 1 102 ? -10.816 -8.125 -2.462 1.00 92.50 102 VAL A C 1
ATOM 774 O O . VAL A 1 102 ? -9.864 -7.361 -2.580 1.00 92.50 102 VAL A O 1
ATOM 777 N N . VAL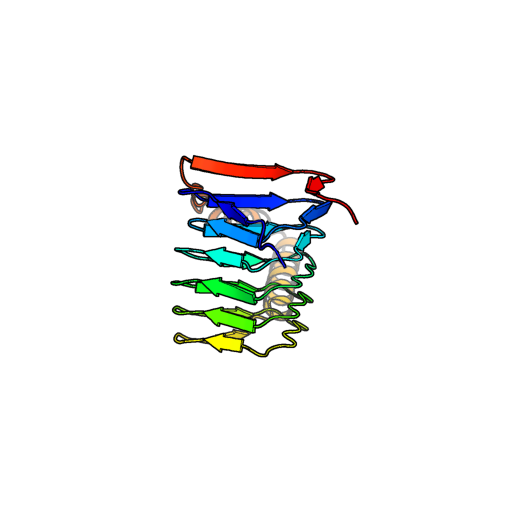 A 1 103 ? -12.079 -7.704 -2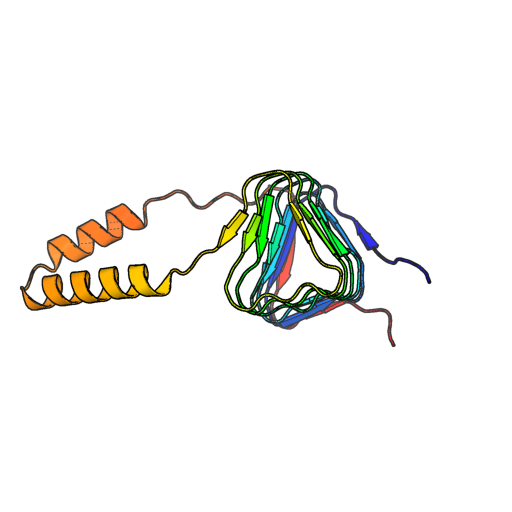.547 1.00 89.06 103 VAL A N 1
ATOM 778 C CA . VAL A 1 103 ? -12.444 -6.284 -2.673 1.00 89.06 103 VAL A CA 1
ATOM 779 C C . VAL A 1 103 ? -12.941 -5.797 -1.318 1.00 89.06 103 VAL A C 1
ATOM 781 O O . VAL A 1 103 ? -14.013 -6.214 -0.870 1.00 89.06 103 VAL A O 1
ATOM 784 N N . ARG A 1 104 ? -12.173 -4.935 -0.643 1.00 74.44 104 ARG A N 1
ATOM 785 C CA . ARG A 1 104 ? -12.555 -4.416 0.681 1.00 74.44 104 ARG A CA 1
ATOM 786 C C . ARG A 1 104 ? -13.438 -3.173 0.570 1.00 74.44 104 ARG A C 1
ATOM 788 O O . ARG A 1 104 ? -13.190 -2.258 -0.208 1.00 74.44 104 ARG A O 1
ATOM 795 N N . ASN A 1 105 ? -14.454 -3.116 1.427 1.00 74.62 105 ASN A N 1
ATOM 796 C CA . ASN A 1 105 ? -15.200 -1.899 1.732 1.00 74.62 105 ASN A CA 1
ATOM 797 C C . ASN A 1 105 ? -15.340 -1.801 3.261 1.00 74.62 105 ASN A C 1
ATOM 799 O O . ASN A 1 105 ? -16.221 -2.449 3.830 1.00 74.62 105 ASN A O 1
ATOM 803 N N . PRO A 1 106 ? -14.463 -1.047 3.949 1.00 76.94 106 PRO A N 1
ATOM 804 C CA . PRO A 1 106 ? -14.459 -0.986 5.408 1.00 76.94 106 PRO A CA 1
ATOM 805 C C . PRO A 1 106 ? -15.560 -0.077 5.978 1.00 76.94 106 PRO A C 1
ATOM 807 O O . PRO A 1 106 ? -15.887 -0.186 7.158 1.00 76.94 106 PRO A O 1
ATOM 810 N N . VAL A 1 107 ? -16.163 0.801 5.164 1.00 83.69 107 VAL A N 1
ATOM 811 C CA . VAL A 1 107 ? -17.081 1.857 5.628 1.00 83.69 107 VAL A CA 1
ATOM 812 C C . VAL A 1 107 ? -18.288 1.313 6.415 1.00 83.69 107 VAL A C 1
ATOM 814 O O . VAL A 1 107 ? -18.564 1.864 7.481 1.00 83.69 107 VAL A O 1
ATOM 817 N N . PRO A 1 108 ? -18.986 0.230 6.003 1.00 87.62 108 PRO A N 1
ATOM 818 C CA . PRO A 1 108 ? -20.096 -0.327 6.782 1.00 87.62 108 PRO A CA 1
ATOM 819 C C . PRO A 1 108 ? -19.667 -0.874 8.150 1.00 87.62 108 PRO A C 1
ATOM 821 O O . PRO A 1 108 ? -20.410 -0.744 9.120 1.00 87.62 108 PRO A O 1
ATOM 824 N N . VAL A 1 109 ? -18.467 -1.459 8.240 1.00 87.75 109 VAL A N 1
ATOM 825 C CA . VAL A 1 109 ? -17.929 -2.033 9.484 1.00 87.75 109 VAL A CA 1
ATOM 826 C C . VAL A 1 109 ? -17.488 -0.921 10.434 1.00 87.75 109 VAL A C 1
ATOM 828 O O . VAL A 1 109 ? -17.862 -0.936 11.603 1.00 87.75 109 VAL A O 1
ATOM 831 N N . ILE A 1 110 ? -16.778 0.092 9.925 1.00 88.38 110 ILE A N 1
ATOM 832 C CA . ILE A 1 110 ? -16.388 1.281 10.698 1.00 88.38 110 ILE A CA 1
ATOM 833 C C . ILE A 1 110 ? -17.632 2.018 11.213 1.00 88.38 110 ILE A C 1
ATOM 835 O O . ILE A 1 110 ? -17.687 2.377 12.387 1.00 88.38 110 ILE A O 1
ATOM 839 N N . ALA A 1 111 ? -18.660 2.196 10.375 1.00 92.94 111 ALA A N 1
ATOM 840 C CA . ALA A 1 111 ? -19.916 2.822 10.785 1.00 92.94 111 ALA A CA 1
ATOM 841 C C . ALA A 1 111 ? -20.645 2.012 11.872 1.00 92.94 111 ALA A C 1
ATOM 843 O O . ALA A 1 111 ? -21.141 2.598 12.833 1.00 92.94 111 ALA A O 1
ATOM 844 N N . TYR A 1 112 ? -20.677 0.678 11.760 1.00 93.75 112 TYR A N 1
ATOM 845 C CA . TYR A 1 112 ? -21.238 -0.195 12.794 1.00 93.75 112 TYR A CA 1
ATOM 846 C C . TYR A 1 112 ? -20.482 -0.069 14.126 1.00 93.75 112 TYR A C 1
ATOM 848 O O . TYR A 1 112 ? -21.110 0.168 15.156 1.00 93.75 112 TYR A O 1
ATOM 856 N N . LEU A 1 113 ? -19.146 -0.160 14.105 1.00 92.31 113 LEU A N 1
ATOM 857 C CA . LEU A 1 113 ? -18.306 -0.020 15.300 1.00 92.31 113 LEU A CA 1
ATOM 858 C C . LEU A 1 113 ? -18.483 1.358 15.952 1.00 92.31 113 LEU A C 1
ATOM 860 O O . LEU A 1 113 ? -18.686 1.443 17.160 1.00 92.31 113 LEU A O 1
ATOM 864 N N . PHE A 1 114 ? -18.488 2.433 15.160 1.00 94.19 114 PHE A N 1
ATOM 865 C CA . PHE A 1 114 ? -18.696 3.792 15.659 1.00 94.19 114 PHE A CA 1
ATOM 866 C C . PHE A 1 114 ? -20.067 3.965 16.331 1.00 94.19 114 PHE A C 1
ATOM 868 O O . PHE A 1 114 ? -20.150 4.525 17.426 1.00 94.19 114 PHE A O 1
ATOM 875 N N . LEU A 1 115 ? -21.142 3.456 15.717 1.00 95.75 115 LEU A N 1
ATOM 876 C CA . LEU A 1 115 ? -22.489 3.495 16.297 1.00 95.75 115 LEU A CA 1
ATOM 877 C C . LEU A 1 115 ? -22.584 2.661 17.583 1.00 95.75 115 LEU A C 1
ATOM 879 O O . LEU A 1 115 ? -23.184 3.114 18.555 1.00 95.75 115 LEU A O 1
ATOM 883 N N . TYR A 1 116 ? -21.961 1.481 17.609 1.00 94.19 116 TYR A N 1
ATOM 884 C CA . TYR A 1 116 ? -21.926 0.599 18.775 1.00 94.19 116 TYR A CA 1
ATOM 885 C C . TYR A 1 116 ? -21.194 1.243 19.964 1.00 94.19 116 TYR A C 1
ATOM 887 O O . TYR A 1 116 ? -21.753 1.324 21.056 1.00 94.19 116 TYR A O 1
ATOM 895 N N . LEU A 1 117 ? -19.994 1.789 19.741 1.00 94.38 117 LEU A N 1
ATOM 896 C CA . LEU A 1 117 ? -19.236 2.516 20.766 1.00 94.38 117 LEU A CA 1
ATOM 897 C C . LEU A 1 117 ? -19.991 3.765 21.251 1.00 94.38 117 LEU A C 1
ATOM 899 O O . LEU A 1 117 ? -20.062 4.013 22.452 1.00 94.38 117 LEU A O 1
ATOM 903 N N . THR A 1 118 ? -20.627 4.512 20.340 1.00 94.75 118 THR A N 1
ATOM 904 C CA . THR A 1 118 ? -21.466 5.675 20.692 1.00 94.75 118 THR A CA 1
ATOM 905 C C . THR A 1 118 ? -22.638 5.282 21.599 1.00 94.75 118 THR A C 1
ATOM 907 O O . THR A 1 118 ? -22.968 6.022 22.527 1.00 94.75 118 THR A O 1
ATOM 910 N N . GLU A 1 119 ? -23.265 4.124 21.371 1.00 95.75 119 GLU A N 1
ATOM 911 C CA . GLU A 1 119 ? -24.347 3.623 22.224 1.00 95.75 119 GLU A CA 1
ATOM 912 C C . GLU A 1 119 ? -23.840 3.209 23.614 1.00 95.75 119 GLU A C 1
ATOM 914 O O . GLU A 1 119 ? -24.438 3.604 24.612 1.00 95.75 119 GLU A O 1
ATOM 919 N N . LEU A 1 120 ? -22.712 2.492 23.704 1.00 95.12 120 LEU A N 1
ATOM 920 C CA . LEU A 1 120 ? -22.107 2.116 24.991 1.00 95.12 120 LEU A CA 1
ATOM 921 C C . LEU A 1 120 ? -21.759 3.351 25.842 1.00 95.12 120 LEU A C 1
ATOM 923 O O . LEU A 1 120 ? -22.128 3.410 27.016 1.00 95.12 120 LEU A O 1
ATOM 927 N N . LEU A 1 121 ? -21.136 4.371 25.241 1.00 94.62 121 LEU A N 1
ATOM 928 C CA . LEU A 1 121 ? -20.847 5.646 25.910 1.00 94.62 121 LEU A CA 1
ATOM 929 C C . LEU A 1 121 ? -22.137 6.364 26.344 1.00 94.62 121 LEU A C 1
ATOM 931 O O . LEU A 1 121 ? -22.230 6.861 27.464 1.00 94.62 121 LEU A O 1
ATOM 935 N N . ARG A 1 122 ? -23.190 6.358 25.512 1.00 95.62 122 ARG A N 1
ATOM 936 C CA . ARG A 1 122 ? -24.507 6.918 25.877 1.00 95.62 122 ARG A CA 1
ATOM 937 C C . ARG A 1 122 ? -25.169 6.179 27.048 1.00 95.62 122 ARG A C 1
ATOM 939 O O . ARG A 1 122 ? -25.962 6.778 27.773 1.00 95.62 122 ARG A O 1
ATOM 946 N N . MET A 1 123 ? -24.849 4.901 27.237 1.00 96.00 123 MET A N 1
ATOM 947 C CA . MET A 1 123 ? -25.289 4.085 28.371 1.00 96.00 123 MET A CA 1
ATOM 948 C C . MET A 1 123 ? -24.406 4.236 29.626 1.00 96.00 123 MET A C 1
ATOM 950 O O . MET A 1 123 ? -24.734 3.629 30.644 1.00 96.00 123 MET A O 1
ATOM 954 N N . GLY A 1 124 ? -23.317 5.018 29.581 1.00 95.19 124 GLY A N 1
ATOM 955 C CA . GLY A 1 124 ? -22.360 5.160 30.689 1.00 95.19 124 GLY A CA 1
ATOM 956 C C . GLY A 1 124 ? -21.510 3.907 30.930 1.00 95.19 124 GLY A C 1
ATOM 957 O O . GLY A 1 124 ? -21.194 3.583 32.072 1.00 95.19 124 GLY A O 1
ATOM 958 N N . LYS A 1 125 ? -21.209 3.151 29.865 1.00 96.31 125 LYS A N 1
ATOM 959 C CA . LYS A 1 125 ? -20.412 1.912 29.896 1.00 96.31 125 LYS A CA 1
ATOM 960 C C . LYS A 1 125 ? -18.952 2.170 29.503 1.00 96.31 125 LYS A C 1
ATOM 962 O O . LYS A 1 125 ? -18.383 1.442 28.690 1.00 96.31 125 LYS A O 1
ATOM 967 N N . ASP A 1 126 ? -18.353 3.221 30.054 1.00 94.50 126 ASP A N 1
ATOM 968 C CA . ASP A 1 126 ? -17.016 3.688 29.666 1.00 94.50 126 ASP A CA 1
ATOM 969 C C . ASP A 1 126 ? -15.930 2.614 29.890 1.00 94.50 126 ASP A C 1
ATOM 971 O O . ASP A 1 126 ? -15.101 2.390 29.011 1.00 94.50 126 ASP A O 1
ATOM 975 N N . GLU A 1 127 ? -16.009 1.854 30.991 1.00 93.88 127 GLU A N 1
ATOM 976 C CA . GLU A 1 127 ? -15.103 0.726 31.290 1.00 93.88 127 GLU A CA 1
ATOM 977 C C . GLU A 1 127 ? -15.193 -0.416 30.253 1.00 93.88 127 GLU A C 1
ATOM 979 O O . GLU A 1 127 ? -14.190 -1.052 29.928 1.00 93.88 127 GLU A O 1
ATOM 984 N N . GLU A 1 128 ? -16.384 -0.683 29.698 1.00 92.81 128 GLU A N 1
ATOM 985 C CA . GLU A 1 128 ? -16.563 -1.703 28.651 1.00 92.81 128 GLU A CA 1
ATOM 986 C C . GLU A 1 128 ? -15.968 -1.240 27.316 1.00 92.81 128 GLU A C 1
ATOM 988 O O . GLU A 1 128 ? -15.436 -2.057 26.564 1.00 92.81 128 GLU A O 1
ATOM 993 N N . VAL A 1 129 ? -16.028 0.067 27.037 1.00 93.75 129 VAL A N 1
ATOM 994 C CA . VAL A 1 129 ? -15.420 0.688 25.854 1.00 93.75 129 VAL A CA 1
ATOM 995 C C . VAL A 1 129 ? -13.897 0.690 25.961 1.00 93.75 129 VAL A C 1
ATOM 997 O O . VAL A 1 129 ? -13.235 0.245 25.028 1.00 93.75 129 VAL A O 1
ATOM 1000 N N . GLU A 1 130 ? -13.335 1.127 27.090 1.00 90.81 130 GLU A N 1
ATOM 1001 C CA . GLU A 1 130 ? -11.884 1.129 27.317 1.00 90.81 130 GLU A CA 1
ATOM 1002 C C . GLU A 1 130 ? -11.302 -0.290 27.213 1.00 90.81 130 GLU A C 1
ATOM 1004 O O . GLU A 1 130 ? -10.330 -0.508 26.486 1.00 90.81 130 GLU A O 1
ATOM 1009 N N . LYS A 1 131 ? -11.960 -1.282 27.832 1.00 90.62 131 LYS A N 1
ATOM 1010 C CA . LYS A 1 131 ? -11.562 -2.691 27.715 1.00 90.62 131 LYS A CA 1
ATOM 1011 C C . LYS A 1 131 ? -11.615 -3.197 26.270 1.00 90.62 131 LYS A C 1
ATOM 1013 O O . LYS A 1 131 ? -10.652 -3.810 25.816 1.00 90.62 131 LYS A O 1
ATOM 1018 N N . ALA A 1 132 ? -12.716 -2.956 25.555 1.00 88.00 132 ALA A N 1
ATOM 1019 C CA . ALA A 1 132 ? -12.877 -3.431 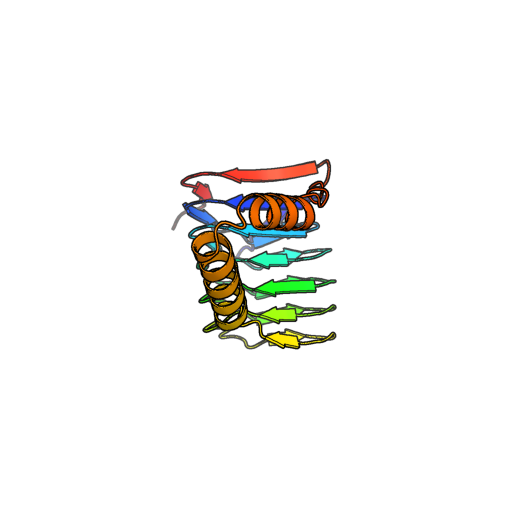24.181 1.00 88.00 132 ALA A CA 1
ATOM 1020 C C . ALA A 1 132 ? -11.853 -2.800 23.222 1.00 88.00 132 ALA A C 1
ATOM 1022 O O . ALA A 1 132 ? -11.388 -3.468 22.304 1.00 88.00 132 ALA A O 1
ATOM 1023 N N . LEU A 1 133 ? -11.472 -1.538 23.448 1.00 88.69 133 LEU A N 1
ATOM 1024 C CA . LEU A 1 133 ? -10.413 -0.880 22.684 1.00 88.69 133 LEU A CA 1
ATOM 1025 C C . LEU A 1 133 ? -9.030 -1.467 23.011 1.00 88.69 133 LEU A C 1
ATOM 1027 O O . LEU A 1 133 ? -8.269 -1.716 22.083 1.00 88.69 133 LEU A O 1
ATOM 1031 N N . SER A 1 134 ? -8.719 -1.756 24.281 1.00 87.19 134 SER A N 1
ATOM 1032 C CA . SER A 1 134 ? -7.461 -2.430 24.655 1.00 87.19 134 SER A CA 1
ATOM 1033 C C . SER A 1 134 ? -7.329 -3.799 23.978 1.00 87.19 134 SER A C 1
ATOM 1035 O O . SER A 1 134 ? -6.341 -4.056 23.298 1.00 87.19 134 SER A O 1
ATOM 1037 N N . GLU A 1 135 ? -8.368 -4.640 24.064 1.00 87.38 135 GLU A N 1
ATOM 1038 C CA . GLU A 1 135 ? -8.386 -5.974 23.437 1.00 87.38 135 GLU A CA 1
ATOM 1039 C C . GLU A 1 135 ? -8.298 -5.930 21.895 1.00 87.38 135 GLU A C 1
ATOM 1041 O O . GLU A 1 135 ? -7.952 -6.936 21.283 1.00 87.38 135 GLU A O 1
ATOM 1046 N N . MET A 1 136 ? -8.588 -4.785 21.260 1.00 82.75 136 MET A N 1
ATOM 1047 C CA . MET A 1 136 ? -8.463 -4.576 19.808 1.00 82.75 136 MET A CA 1
ATOM 1048 C C . MET A 1 136 ? -7.122 -3.969 19.360 1.00 82.75 136 MET A C 1
ATOM 1050 O O . MET A 1 136 ? -6.867 -3.933 18.157 1.00 82.75 136 MET A O 1
ATOM 1054 N N . PHE A 1 137 ? -6.286 -3.470 20.278 1.00 79.12 137 PHE A N 1
ATOM 1055 C CA . PHE A 1 137 ? -5.022 -2.787 19.952 1.00 79.12 137 PHE A CA 1
ATOM 1056 C C . PHE A 1 137 ? -3.771 -3.410 20.605 1.00 79.12 137 PHE A C 1
ATOM 1058 O O . PHE A 1 137 ? -2.672 -2.911 20.376 1.00 79.12 137 PHE A O 1
ATOM 1065 N N . ASP A 1 138 ? -3.911 -4.511 21.350 1.00 74.00 138 ASP A N 1
ATOM 1066 C CA . ASP A 1 138 ? -2.806 -5.276 21.964 1.00 74.00 138 ASP A CA 1
ATOM 1067 C C . ASP A 1 138 ? -2.027 -6.194 20.977 1.00 74.00 138 ASP A C 1
ATOM 1069 O O . ASP A 1 138 ? -1.194 -6.997 21.402 1.00 74.00 138 ASP A O 1
ATOM 1073 N N . GLU A 1 139 ? -2.270 -6.115 19.661 1.00 65.19 139 GLU A N 1
ATOM 1074 C CA . GLU A 1 139 ? -1.542 -6.924 18.665 1.00 65.19 139 GLU A CA 1
ATOM 1075 C C . GLU A 1 139 ? -0.108 -6.409 18.414 1.00 65.19 139 GLU A C 1
ATOM 1077 O O . GLU A 1 139 ? 0.141 -5.208 18.283 1.00 65.19 139 GLU A O 1
ATOM 1082 N N . GLU A 1 140 ? 0.858 -7.332 18.319 1.00 57.94 140 GLU A N 1
ATOM 1083 C CA . GLU A 1 140 ? 2.265 -7.002 18.067 1.00 57.94 140 GLU A CA 1
ATOM 1084 C C . GLU A 1 140 ? 2.449 -6.349 16.684 1.00 57.94 140 GLU A C 1
ATOM 1086 O O . GLU A 1 140 ? 2.079 -6.910 15.652 1.00 57.94 140 GLU A O 1
ATOM 1091 N N . VAL A 1 141 ? 3.075 -5.168 16.650 1.00 56.91 141 VAL A N 1
ATOM 1092 C CA . VAL A 1 141 ? 3.392 -4.460 15.400 1.00 56.91 141 VAL A CA 1
ATOM 1093 C C . VAL A 1 141 ? 4.333 -5.315 14.543 1.00 56.91 141 VAL A C 1
ATOM 1095 O O . VAL A 1 141 ? 5.452 -5.596 14.978 1.00 56.91 141 VAL A O 1
ATOM 1098 N N . GLU A 1 142 ? 3.916 -5.672 13.317 1.00 54.12 142 GLU A N 1
ATOM 1099 C CA . GLU A 1 142 ? 4.750 -6.398 12.342 1.00 54.12 142 GLU A CA 1
ATOM 1100 C C . GLU A 1 142 ? 6.137 -5.740 12.228 1.00 54.12 142 GLU A C 1
ATOM 1102 O O . GLU A 1 142 ? 6.287 -4.637 11.693 1.00 54.12 142 GLU A O 1
ATOM 1107 N N . THR A 1 143 ? 7.174 -6.413 12.735 1.00 50.94 143 THR A N 1
ATOM 1108 C CA . THR A 1 143 ? 8.533 -5.872 12.695 1.00 50.94 143 THR A CA 1
ATOM 1109 C C . THR A 1 143 ? 9.063 -5.912 11.268 1.00 50.94 143 THR A C 1
ATOM 1111 O O . THR A 1 143 ? 9.430 -6.977 10.765 1.00 50.94 143 THR A O 1
ATOM 1114 N N . ILE A 1 144 ? 9.138 -4.737 10.640 1.00 57.16 144 ILE A N 1
ATOM 1115 C CA . ILE A 1 144 ? 9.848 -4.501 9.376 1.00 57.16 144 ILE A CA 1
ATOM 1116 C C . ILE A 1 144 ? 11.244 -5.144 9.444 1.00 57.16 144 ILE A C 1
ATOM 1118 O O . ILE A 1 144 ? 11.918 -5.070 10.477 1.00 57.16 144 ILE A O 1
ATOM 1122 N N . GLY A 1 145 ? 11.678 -5.768 8.344 1.00 58.44 145 GLY A N 1
ATOM 1123 C CA . GLY A 1 145 ? 12.963 -6.457 8.263 1.00 58.44 145 GLY A CA 1
ATOM 1124 C C . GLY A 1 145 ? 14.142 -5.567 8.672 1.00 58.44 145 GLY A C 1
ATOM 1125 O O . GLY A 1 145 ? 14.161 -4.363 8.419 1.00 58.44 145 GLY A O 1
ATOM 1126 N N . THR A 1 146 ? 15.173 -6.167 9.274 1.00 59.03 146 THR A N 1
ATOM 1127 C CA . THR A 1 146 ? 16.345 -5.452 9.824 1.00 59.03 146 THR A CA 1
ATOM 1128 C C . THR A 1 146 ? 17.205 -4.713 8.787 1.00 59.03 146 THR A C 1
ATOM 1130 O O . THR A 1 146 ? 18.149 -4.020 9.166 1.00 59.03 146 THR A O 1
ATOM 1133 N N . THR A 1 147 ? 16.867 -4.820 7.499 1.00 75.12 147 THR A N 1
ATOM 1134 C CA . THR A 1 147 ? 17.489 -4.106 6.379 1.00 75.12 147 THR A CA 1
ATOM 1135 C C . THR A 1 147 ? 16.391 -3.550 5.468 1.00 75.12 147 THR A C 1
ATOM 1137 O O . THR A 1 147 ? 15.925 -4.237 4.560 1.00 75.12 147 THR A O 1
ATOM 1140 N N . ALA A 1 148 ? 15.995 -2.296 5.699 1.00 82.75 148 ALA A N 1
ATOM 1141 C CA . ALA A 1 148 ? 14.987 -1.592 4.906 1.00 82.75 148 ALA A CA 1
ATOM 1142 C C . ALA A 1 148 ? 15.463 -0.184 4.507 1.00 82.75 148 ALA A C 1
ATOM 1144 O O . ALA A 1 148 ? 16.082 0.524 5.304 1.00 82.75 148 ALA A O 1
ATOM 1145 N N . MET A 1 149 ? 15.149 0.244 3.282 1.00 88.31 149 MET A N 1
ATOM 1146 C CA . MET A 1 149 ? 15.329 1.627 2.827 1.00 88.31 149 MET A CA 1
ATOM 1147 C C . MET A 1 149 ? 14.057 2.431 3.109 1.00 88.31 149 MET A C 1
ATOM 1149 O O . MET A 1 149 ? 12.987 2.061 2.639 1.00 88.31 149 MET A O 1
ATOM 1153 N N . ILE A 1 150 ? 14.172 3.547 3.834 1.00 88.81 150 ILE A N 1
ATOM 1154 C CA . ILE A 1 150 ? 13.037 4.414 4.190 1.00 88.81 150 ILE A CA 1
ATOM 1155 C C . ILE A 1 150 ? 13.201 5.781 3.512 1.00 88.81 150 ILE A C 1
ATOM 1157 O O . ILE A 1 150 ? 14.250 6.414 3.637 1.00 88.81 150 ILE A O 1
ATOM 1161 N N . ILE A 1 151 ? 12.164 6.239 2.806 1.00 81.69 151 ILE A N 1
ATOM 1162 C CA . ILE A 1 151 ? 12.117 7.503 2.052 1.00 81.69 151 ILE A CA 1
ATOM 1163 C C . ILE A 1 151 ? 10.962 8.366 2.607 1.00 81.69 151 ILE A C 1
ATOM 1165 O O . ILE A 1 151 ? 9.815 8.116 2.231 1.00 81.69 151 ILE A O 1
ATOM 1169 N N . PRO A 1 152 ? 11.232 9.324 3.523 1.00 77.19 152 PRO A N 1
ATOM 1170 C CA . PRO A 1 152 ? 10.200 10.101 4.213 1.00 77.19 152 PRO A CA 1
ATOM 1171 C C . PRO A 1 152 ? 10.036 11.566 3.738 1.00 77.19 152 PRO A C 1
ATOM 1173 O O . PRO A 1 152 ? 10.994 12.213 3.311 1.00 77.19 152 PRO A O 1
ATOM 1176 N N . ASN A 1 153 ? 8.832 12.107 3.950 1.00 54.12 153 ASN A N 1
ATOM 1177 C CA . ASN A 1 153 ? 8.433 13.523 4.018 1.00 54.12 153 ASN A CA 1
ATOM 1178 C C . ASN A 1 153 ? 9.024 14.515 2.980 1.00 54.12 153 ASN A C 1
ATOM 1180 O O . ASN A 1 153 ? 9.925 15.307 3.260 1.00 54.12 153 ASN A O 1
ATOM 1184 N N . GLY A 1 154 ? 8.386 14.560 1.808 1.00 52.97 154 GLY A N 1
ATOM 1185 C CA . GLY A 1 154 ? 8.493 15.607 0.777 1.00 52.97 154 GLY A CA 1
ATOM 1186 C C . GLY A 1 154 ? 9.349 15.224 -0.434 1.00 52.97 154 GLY A C 1
ATOM 1187 O O . GLY A 1 154 ? 9.969 16.095 -1.044 1.00 52.97 154 GLY A O 1
ATOM 1188 N N . SER A 1 155 ? 9.476 13.926 -0.711 1.00 67.75 155 SER A N 1
ATOM 1189 C CA . SER A 1 155 ? 10.605 13.363 -1.450 1.00 67.75 155 SER A CA 1
ATOM 1190 C C . SER A 1 155 ? 10.591 13.565 -2.976 1.00 67.75 155 SER A C 1
ATOM 1192 O O . SER A 1 155 ? 9.561 13.724 -3.628 1.00 67.75 155 SER A O 1
ATOM 1194 N N . LYS A 1 156 ? 11.782 13.479 -3.581 1.00 72.19 156 LYS A N 1
ATOM 1195 C CA . LYS A 1 156 ? 11.970 13.411 -5.035 1.00 72.19 156 LYS A CA 1
ATOM 1196 C C . LYS A 1 156 ? 13.224 12.592 -5.364 1.00 72.19 156 LYS A C 1
ATOM 1198 O O . LYS A 1 156 ? 14.245 12.786 -4.710 1.00 72.19 156 LYS A O 1
ATOM 1203 N N . ILE A 1 157 ? 13.181 11.708 -6.362 1.00 73.44 157 ILE A N 1
ATOM 1204 C CA . ILE A 1 157 ? 14.318 10.907 -6.847 1.00 73.44 157 ILE A CA 1
ATOM 1205 C C . ILE A 1 157 ? 14.335 10.980 -8.383 1.00 73.44 157 ILE A C 1
ATOM 1207 O O . ILE A 1 157 ? 13.315 10.764 -9.036 1.00 73.44 157 ILE A O 1
ATOM 1211 N N . SER A 1 158 ? 15.477 11.373 -8.955 1.00 69.56 158 SER A N 1
ATOM 1212 C CA . SER A 1 158 ? 15.539 12.128 -10.218 1.00 69.56 158 SER A CA 1
ATOM 1213 C C . SER A 1 158 ? 16.605 11.635 -11.197 1.00 69.56 158 SER A C 1
ATOM 1215 O O . SER A 1 158 ? 17.654 11.165 -10.766 1.00 69.56 158 SER A O 1
ATOM 1217 N N . ILE A 1 159 ? 16.384 11.893 -12.492 1.00 61.44 159 ILE A N 1
ATOM 1218 C CA . ILE A 1 159 ? 17.490 12.141 -13.435 1.00 61.44 159 ILE A CA 1
ATOM 1219 C C . ILE A 1 159 ? 17.292 13.381 -14.345 1.00 61.44 159 ILE A C 1
ATOM 1221 O O . ILE A 1 159 ? 18.290 13.902 -14.827 1.00 61.44 159 ILE A O 1
ATOM 1225 N N . ASP A 1 160 ? 16.054 13.898 -14.475 1.00 61.28 160 ASP A N 1
ATOM 1226 C CA . ASP A 1 160 ? 15.629 15.104 -15.232 1.00 61.28 160 ASP A CA 1
ATOM 1227 C C . ASP A 1 160 ? 15.893 15.077 -16.767 1.00 61.28 160 ASP A C 1
ATOM 1229 O O . ASP A 1 160 ? 16.997 14.805 -17.222 1.00 61.28 160 ASP A O 1
ATOM 1233 N N . SER A 1 161 ? 14.939 15.395 -17.658 1.00 52.44 161 SER A N 1
ATOM 1234 C CA . SER A 1 161 ? 13.491 15.690 -17.533 1.00 52.44 161 SER A CA 1
ATOM 1235 C C . SER A 1 161 ? 12.707 14.969 -18.631 1.00 52.44 161 SER A C 1
ATOM 1237 O O . SER A 1 161 ? 13.212 14.963 -19.775 1.00 52.44 161 SER A O 1
#